Protein AF-A0A7X3MJL4-F1 (afdb_monomer_lite)

Radius of gyration: 17.52 Å; chains: 1; bounding box: 51×30×42 Å

Secondary structure (DSSP, 8-state):
--HHHHHHHHHHTSSHHHHHHHHHHHHHHHHHHHHGGGGGTS-HHHHHHHHHHHHHHHHHHHHHHHHHHHHHHHHTS---HHHHHHHTT--HHHHHHHHHHHHTS--

InterPro domains:
  IPR007627 RNA polymerase sigma-70 region 2 [PF04542] (23-68)
  IPR013325 RNA polymerase sigma factor, region 2 [SSF88946] (20-70)

Structure (mmCIF, N/CA/C/O backbone):
data_AF-A0A7X3MJL4-F1
#
_entry.id   AF-A0A7X3MJL4-F1
#
loop_
_atom_site.group_PDB
_atom_site.id
_atom_site.type_symbol
_atom_site.label_atom_id
_atom_site.label_alt_id
_atom_site.label_comp_id
_atom_site.label_asym_id
_atom_site.label_entity_id
_atom_site.label_seq_id
_atom_site.pdbx_PDB_ins_code
_atom_site.Cartn_x
_atom_site.Cartn_y
_atom_site.Cartn_z
_atom_site.occupancy
_atom_site.B_iso_or_equiv
_atom_site.auth_seq_id
_atom_site.auth_comp_id
_atom_site.auth_asym_id
_atom_site.auth_atom_id
_atom_site.pdbx_PDB_model_num
ATOM 1 N N . MET A 1 1 ? 7.527 9.637 10.431 1.00 55.56 1 MET A N 1
ATOM 2 C CA . MET A 1 1 ? 6.449 8.634 10.321 1.00 55.56 1 MET A CA 1
ATOM 3 C C . MET A 1 1 ? 7.099 7.298 10.004 1.00 55.56 1 MET A C 1
ATOM 5 O O . MET A 1 1 ? 8.015 7.292 9.191 1.00 55.56 1 MET A O 1
ATOM 9 N N . THR A 1 2 ? 6.718 6.214 10.678 1.00 72.62 2 THR A N 1
ATOM 10 C CA . THR A 1 2 ? 7.218 4.863 10.355 1.00 72.62 2 THR A CA 1
ATOM 11 C C . THR A 1 2 ? 6.384 4.237 9.233 1.00 72.62 2 THR A C 1
ATOM 13 O O . THR A 1 2 ? 5.254 4.669 8.993 1.00 72.62 2 THR A O 1
ATOM 16 N N . ASN A 1 3 ? 6.909 3.210 8.556 1.00 61.38 3 ASN A N 1
ATOM 17 C CA . ASN A 1 3 ? 6.188 2.505 7.488 1.00 61.38 3 ASN A CA 1
ATOM 18 C C . ASN A 1 3 ? 4.828 1.967 7.976 1.00 61.38 3 ASN A C 1
ATOM 20 O O . ASN A 1 3 ? 3.834 2.025 7.258 1.00 61.38 3 ASN A O 1
ATOM 24 N N . GLU A 1 4 ? 4.755 1.511 9.226 1.00 67.69 4 GLU A N 1
ATOM 25 C CA . GLU A 1 4 ? 3.534 1.000 9.855 1.00 67.69 4 GLU A CA 1
ATOM 26 C C . GLU A 1 4 ? 2.487 2.099 10.080 1.00 67.69 4 GLU A C 1
ATOM 28 O O . GLU A 1 4 ? 1.293 1.853 9.906 1.00 67.69 4 GLU A O 1
ATOM 33 N N . GLN A 1 5 ? 2.921 3.312 10.437 1.00 64.69 5 GLN A N 1
ATOM 34 C CA . GLN A 1 5 ? 2.035 4.466 10.622 1.00 64.69 5 GLN A CA 1
ATOM 35 C C . GLN A 1 5 ? 1.467 4.949 9.285 1.00 64.69 5 GLN A C 1
ATOM 37 O O . GLN A 1 5 ? 0.274 5.209 9.184 1.00 64.69 5 GLN A O 1
ATOM 42 N N . ILE A 1 6 ? 2.297 4.987 8.243 1.00 66.38 6 ILE A N 1
ATOM 43 C CA . ILE A 1 6 ? 1.889 5.381 6.890 1.00 66.38 6 ILE A CA 1
ATOM 44 C C . ILE A 1 6 ? 0.856 4.398 6.322 1.00 66.38 6 ILE A C 1
ATOM 46 O O . ILE A 1 6 ? -0.185 4.797 5.806 1.00 66.38 6 ILE A O 1
ATOM 50 N N . VAL A 1 7 ? 1.092 3.095 6.494 1.00 66.81 7 VAL A N 1
ATOM 51 C CA . VAL A 1 7 ? 0.123 2.057 6.113 1.00 66.81 7 VAL A CA 1
ATOM 52 C C . VAL A 1 7 ? -1.175 2.179 6.924 1.00 66.81 7 VAL A C 1
ATOM 54 O O . VAL A 1 7 ? -2.249 1.861 6.415 1.00 66.81 7 VAL A O 1
ATOM 57 N N . SER A 1 8 ? -1.114 2.655 8.172 1.00 65.81 8 SER A N 1
ATOM 58 C CA . SER A 1 8 ? -2.305 2.916 8.988 1.00 65.81 8 SER A CA 1
ATOM 59 C C . SER A 1 8 ? -3.143 4.094 8.475 1.00 65.81 8 SER A C 1
ATOM 61 O O . SER A 1 8 ? -4.368 3.999 8.494 1.00 65.81 8 SER A O 1
ATOM 63 N N . GLU A 1 9 ? -2.522 5.174 8.001 1.00 66.88 9 GLU A N 1
ATOM 64 C CA . GLU A 1 9 ? -3.229 6.313 7.388 1.00 66.88 9 GLU A CA 1
ATOM 65 C C . GLU A 1 9 ? -3.926 5.892 6.085 1.00 66.88 9 GLU A C 1
ATOM 67 O O . GLU A 1 9 ? -5.136 6.090 5.937 1.00 66.88 9 GLU A O 1
ATOM 72 N N . ILE A 1 10 ? -3.211 5.154 5.220 1.00 66.06 10 ILE A N 1
ATOM 73 C CA . ILE A 1 10 ? -3.765 4.566 3.985 1.00 66.06 10 ILE A CA 1
ATOM 74 C C . ILE A 1 10 ? -5.000 3.702 4.296 1.00 66.06 10 ILE A C 1
ATOM 76 O O . ILE A 1 10 ? -6.031 3.816 3.636 1.00 66.06 10 ILE A O 1
ATOM 80 N N . ARG A 1 11 ? -4.940 2.882 5.355 1.00 61.50 11 ARG A N 1
ATOM 81 C CA . ARG A 1 11 ? -6.044 2.015 5.822 1.00 61.50 11 ARG A CA 1
ATOM 82 C C . ARG A 1 11 ? -7.265 2.752 6.359 1.00 61.50 11 ARG A C 1
ATOM 84 O O . ARG A 1 11 ? -8.361 2.183 6.390 1.00 61.50 11 ARG A O 1
ATOM 91 N N . ASN A 1 12 ? -7.073 3.959 6.871 1.00 58.66 12 ASN A N 1
ATOM 92 C CA . ASN A 1 12 ? -8.151 4.791 7.390 1.00 58.66 12 ASN A CA 1
ATOM 93 C C . ASN A 1 12 ? -8.763 5.685 6.297 1.00 58.66 12 ASN A C 1
ATOM 95 O O . ASN A 1 12 ? -9.735 6.381 6.570 1.00 58.66 12 ASN A O 1
ATOM 99 N N . GLY A 1 13 ? -8.230 5.643 5.068 1.00 55.47 13 GLY A N 1
ATOM 100 C CA . GLY A 1 13 ? -8.670 6.494 3.962 1.00 55.47 13 GLY A CA 1
ATOM 101 C C . GLY A 1 13 ? -8.212 7.948 4.09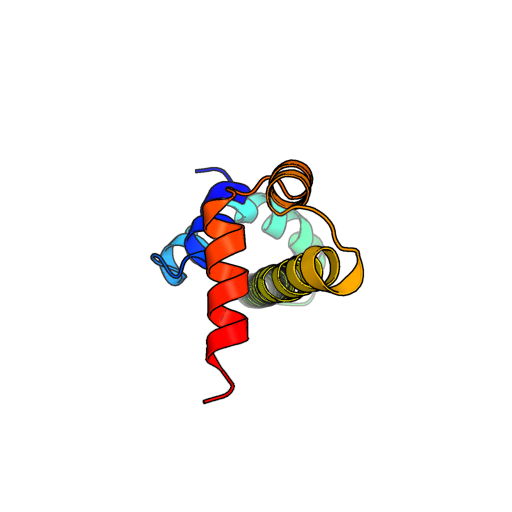9 1.00 55.47 13 GLY A C 1
ATOM 102 O O . GLY A 1 13 ? -8.647 8.798 3.324 1.00 55.47 13 GLY A O 1
ATOM 103 N N . TYR A 1 14 ? -7.336 8.243 5.063 1.00 56.81 14 TYR A N 1
ATOM 104 C CA . TYR A 1 14 ? -6.769 9.571 5.250 1.00 56.81 14 TYR A CA 1
ATOM 105 C C . TYR A 1 14 ? -5.558 9.730 4.339 1.00 56.81 14 TYR A C 1
ATOM 107 O O . TYR A 1 14 ? -4.604 8.960 4.416 1.00 56.81 14 TYR A O 1
ATOM 115 N N . SER A 1 15 ? -5.637 10.712 3.439 1.00 62.91 15 SER A N 1
ATOM 116 C CA . SER A 1 15 ? -4.600 11.068 2.465 1.00 62.91 15 SER A CA 1
ATOM 117 C C . SER A 1 15 ? -3.817 9.870 1.909 1.00 62.91 15 SER A C 1
ATOM 119 O O . SER A 1 15 ? -2.602 9.741 2.086 1.00 62.91 15 SER A O 1
ATOM 121 N N . VAL A 1 16 ? -4.547 8.949 1.266 1.00 62.38 16 VAL A N 1
ATOM 122 C CA . VAL A 1 16 ? -4.002 7.706 0.693 1.00 62.38 16 VAL A CA 1
ATOM 123 C C . VAL A 1 16 ? -2.844 8.009 -0.253 1.00 62.38 16 VAL A C 1
ATOM 125 O O . VAL A 1 16 ? -1.804 7.368 -0.164 1.00 62.38 16 VAL A O 1
ATOM 128 N N . THR A 1 17 ? -2.995 9.019 -1.109 1.00 69.88 17 THR A N 1
ATOM 129 C CA . THR A 1 17 ? -1.983 9.414 -2.092 1.00 69.88 17 THR A CA 1
ATOM 130 C C . THR A 1 17 ? -0.698 9.908 -1.425 1.00 69.88 17 THR A C 1
ATOM 132 O O . THR A 1 17 ? 0.378 9.403 -1.740 1.00 69.88 17 THR A O 1
ATOM 135 N N . ASP A 1 18 ? -0.803 10.818 -0.452 1.00 70.94 18 ASP A N 1
ATOM 136 C CA . ASP A 1 18 ? 0.359 11.392 0.244 1.00 70.94 18 ASP A CA 1
ATOM 137 C C . ASP A 1 18 ? 1.078 10.345 1.093 1.00 70.94 18 ASP A C 1
ATOM 139 O O . ASP A 1 18 ? 2.306 10.267 1.123 1.00 70.94 18 ASP A O 1
ATOM 143 N N . SER A 1 19 ? 0.305 9.496 1.766 1.00 70.69 19 SER A N 1
ATOM 144 C CA . SER A 1 19 ? 0.838 8.396 2.561 1.00 70.69 19 SER A CA 1
ATOM 145 C C . SER A 1 19 ? 1.553 7.386 1.664 1.00 70.69 19 SER A C 1
ATOM 147 O O . SER A 1 19 ? 2.655 6.937 1.968 1.00 70.69 19 SER A O 1
ATOM 149 N N . MET A 1 20 ? 0.984 7.068 0.505 1.00 78.00 20 MET A N 1
ATOM 150 C CA . MET A 1 20 ? 1.609 6.143 -0.429 1.00 78.00 20 MET A CA 1
ATOM 151 C C . MET A 1 20 ? 2.891 6.710 -1.048 1.00 78.00 20 MET A C 1
ATOM 153 O O . MET A 1 20 ? 3.875 5.983 -1.209 1.00 78.00 20 MET A O 1
ATOM 157 N N . GLN A 1 21 ? 2.913 8.014 -1.324 1.00 81.81 21 GLN A N 1
ATOM 158 C CA . GLN A 1 21 ? 4.115 8.722 -1.749 1.00 81.81 21 GLN A CA 1
ATOM 159 C C . GLN A 1 21 ? 5.195 8.701 -0.658 1.00 81.81 21 GLN A C 1
ATOM 161 O O . GLN A 1 21 ? 6.330 8.321 -0.938 1.00 81.81 21 GLN A O 1
ATOM 166 N N . LEU A 1 22 ? 4.844 8.999 0.597 1.00 82.31 22 LEU A N 1
ATOM 167 C CA . LEU A 1 22 ? 5.765 8.924 1.738 1.00 82.31 22 LEU A CA 1
ATOM 168 C C . LEU A 1 22 ? 6.341 7.513 1.928 1.00 82.31 22 LEU A C 1
ATOM 170 O O . LEU A 1 22 ? 7.535 7.363 2.201 1.00 82.31 22 LEU A O 1
ATOM 174 N N . LEU A 1 23 ? 5.516 6.472 1.761 1.00 80.94 23 LEU A N 1
ATOM 175 C CA . LEU A 1 23 ? 5.969 5.083 1.852 1.00 80.94 23 LEU A CA 1
ATOM 176 C C . LEU A 1 23 ? 6.973 4.764 0.744 1.00 80.94 23 LEU A C 1
ATOM 178 O O . LEU A 1 23 ? 8.006 4.142 0.994 1.00 80.94 23 LEU A O 1
ATOM 182 N N . TYR A 1 24 ? 6.682 5.198 -0.478 1.00 84.31 24 TYR A N 1
ATOM 183 C CA . TYR A 1 24 ? 7.559 4.984 -1.617 1.00 84.31 24 TYR A CA 1
ATOM 184 C C . TYR A 1 24 ? 8.891 5.729 -1.462 1.00 84.31 24 TYR A C 1
ATOM 186 O O . TYR A 1 24 ? 9.950 5.118 -1.588 1.00 84.31 24 TYR A O 1
ATOM 194 N N . GLU A 1 25 ? 8.861 7.013 -1.105 1.00 85.81 25 GLU A N 1
ATOM 195 C CA . GLU A 1 25 ? 10.057 7.837 -0.900 1.00 85.81 25 GLU A CA 1
ATOM 196 C C . GLU A 1 25 ? 10.947 7.296 0.226 1.00 85.81 25 GLU A C 1
ATOM 198 O O . GLU A 1 25 ? 12.170 7.222 0.073 1.00 85.81 25 GLU A O 1
ATOM 203 N N . SER A 1 26 ? 10.347 6.846 1.333 1.00 82.62 26 SER A N 1
ATOM 204 C CA . SER A 1 26 ? 11.083 6.259 2.457 1.00 82.62 26 SER A CA 1
ATOM 205 C C . SER A 1 26 ? 11.793 4.955 2.077 1.00 82.62 26 SER A C 1
ATOM 207 O O . SER A 1 26 ? 12.929 4.716 2.494 1.00 82.62 26 SER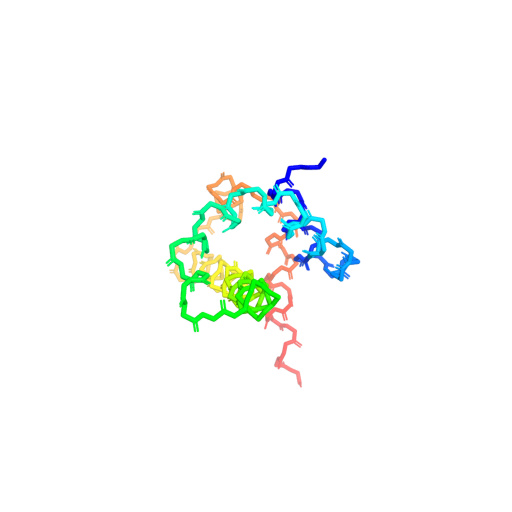 A O 1
ATOM 209 N N . ASN A 1 27 ? 11.164 4.129 1.236 1.00 81.69 27 ASN A N 1
ATOM 210 C CA . ASN A 1 27 ? 11.726 2.855 0.784 1.00 81.69 27 ASN A CA 1
ATOM 211 C C . ASN A 1 27 ? 12.563 2.981 -0.503 1.00 81.69 27 ASN A C 1
ATOM 213 O O . ASN A 1 27 ? 13.220 2.018 -0.908 1.00 81.69 27 ASN A O 1
ATOM 217 N N . LEU A 1 28 ? 12.623 4.168 -1.115 1.00 87.19 28 LEU A N 1
ATOM 218 C CA . LEU A 1 28 ? 13.314 4.425 -2.378 1.00 87.19 28 LEU A CA 1
ATOM 219 C C . LEU A 1 28 ? 14.797 4.004 -2.378 1.00 87.19 28 LEU A C 1
ATOM 221 O O . LEU A 1 28 ? 15.227 3.401 -3.363 1.00 87.19 28 LEU A O 1
ATOM 225 N N . PRO A 1 29 ? 15.609 4.241 -1.323 1.00 89.25 29 PRO A N 1
ATOM 226 C CA . PRO A 1 29 ? 17.003 3.787 -1.307 1.00 89.25 29 PRO A CA 1
ATOM 227 C C . PRO A 1 29 ? 17.138 2.261 -1.350 1.00 89.25 29 PRO A C 1
ATOM 229 O O . PRO A 1 29 ? 18.093 1.738 -1.927 1.00 89.25 29 PRO A O 1
ATOM 232 N N . LEU A 1 30 ? 16.189 1.543 -0.743 1.00 85.44 30 LEU A N 1
ATOM 233 C CA . LEU A 1 30 ? 16.148 0.085 -0.747 1.00 85.44 30 LEU A CA 1
ATOM 234 C C . LEU A 1 30 ? 15.664 -0.438 -2.104 1.00 85.44 30 LEU A C 1
ATOM 236 O O . LEU A 1 30 ? 16.322 -1.297 -2.686 1.00 85.44 30 LEU A O 1
ATOM 240 N N . ILE A 1 31 ? 14.591 0.142 -2.649 1.00 87.69 31 ILE A N 1
ATOM 241 C CA . ILE A 1 31 ? 14.078 -0.160 -3.994 1.00 87.69 31 ILE A CA 1
ATOM 242 C C . ILE A 1 31 ? 15.189 0.032 -5.033 1.00 87.69 31 ILE A C 1
ATOM 244 O O . ILE A 1 31 ? 15.474 -0.880 -5.804 1.00 87.69 31 ILE A O 1
ATOM 248 N N . LYS A 1 32 ? 15.916 1.157 -4.979 1.00 88.44 32 LYS A N 1
ATOM 249 C CA . LYS A 1 32 ? 17.058 1.440 -5.864 1.00 88.44 32 LYS A CA 1
ATOM 250 C C . LYS A 1 32 ? 18.158 0.378 -5.792 1.00 88.44 32 LYS A C 1
ATOM 252 O O . LYS A 1 32 ? 18.765 0.066 -6.813 1.00 88.44 32 LYS A O 1
ATOM 257 N N . LYS A 1 33 ? 18.419 -0.204 -4.615 1.00 90.00 33 LYS A N 1
ATOM 258 C CA . LYS A 1 33 ? 19.378 -1.315 -4.477 1.00 90.00 33 LYS A CA 1
ATOM 259 C C . LYS A 1 33 ? 18.886 -2.585 -5.169 1.00 90.00 33 LYS A C 1
ATOM 261 O O . LYS A 1 33 ? 19.699 -3.265 -5.787 1.00 90.00 33 LYS A O 1
ATOM 266 N N . PHE A 1 34 ? 17.590 -2.881 -5.084 1.00 86.69 34 PHE A N 1
ATOM 267 C CA . PHE A 1 34 ? 16.993 -4.061 -5.710 1.00 86.69 34 PHE A CA 1
ATOM 268 C C . PHE A 1 34 ? 16.847 -3.935 -7.225 1.00 86.69 34 PHE A C 1
ATOM 270 O O . PHE A 1 34 ? 17.065 -4.923 -7.915 1.00 86.69 34 PHE A O 1
ATOM 277 N N . ILE A 1 35 ? 16.534 -2.747 -7.750 1.00 90.06 35 ILE A N 1
ATOM 278 C CA . ILE A 1 35 ? 16.378 -2.540 -9.200 1.00 90.06 35 ILE A CA 1
ATOM 279 C C . ILE A 1 35 ? 17.719 -2.385 -9.929 1.00 90.06 35 ILE A C 1
ATOM 281 O O . ILE A 1 35 ? 17.785 -2.620 -11.129 1.00 90.06 35 ILE A O 1
ATOM 285 N N . LYS A 1 36 ? 18.805 -2.024 -9.227 1.00 88.94 36 LYS A N 1
ATOM 286 C CA . LYS A 1 36 ? 20.132 -1.767 -9.822 1.00 88.94 36 LYS A CA 1
ATOM 287 C C . LYS A 1 36 ? 20.647 -2.876 -10.760 1.00 88.94 36 LYS A C 1
ATOM 289 O O . LYS A 1 36 ? 21.210 -2.529 -11.789 1.00 88.94 36 LYS A O 1
ATOM 294 N N . PRO A 1 37 ? 20.492 -4.180 -10.469 1.00 92.12 37 PRO A N 1
ATOM 295 C CA . PRO A 1 37 ? 20.894 -5.236 -11.404 1.00 92.12 37 PRO A CA 1
ATOM 296 C C . PRO A 1 37 ? 20.067 -5.257 -12.698 1.00 92.12 37 PRO A C 1
ATOM 298 O O . PRO A 1 37 ? 20.543 -5.738 -13.722 1.00 92.12 37 PRO A O 1
ATOM 301 N N . TYR A 1 38 ? 18.842 -4.730 -12.656 1.00 89.00 38 TYR A N 1
ATOM 302 C CA . TYR A 1 38 ? 17.897 -4.738 -13.770 1.00 89.00 38 TYR A CA 1
ATOM 303 C C . TYR A 1 38 ? 18.045 -3.524 -14.695 1.00 89.00 38 TYR A C 1
ATOM 305 O O . TYR A 1 38 ? 17.552 -3.555 -15.817 1.00 89.00 38 TYR A O 1
ATOM 313 N N . THR A 1 39 ? 18.802 -2.494 -14.292 1.00 90.00 39 THR A N 1
ATOM 314 C CA . THR A 1 39 ? 19.041 -1.289 -15.114 1.00 90.00 39 THR A CA 1
ATOM 315 C C . THR A 1 39 ? 19.870 -1.561 -16.369 1.00 90.00 39 THR A C 1
ATOM 317 O O . THR A 1 39 ? 20.075 -0.667 -17.182 1.00 90.00 39 THR A O 1
ATOM 320 N 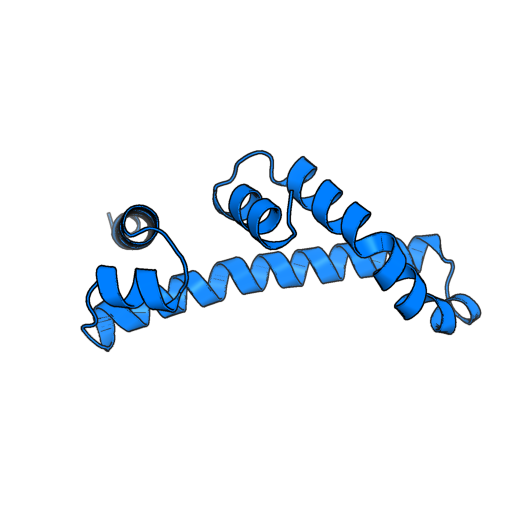N . ALA A 1 40 ? 20.427 -2.769 -16.496 1.00 92.00 40 ALA A N 1
ATOM 321 C CA . ALA A 1 40 ? 21.082 -3.233 -17.713 1.00 92.00 40 ALA A CA 1
ATOM 322 C C . ALA A 1 40 ? 20.079 -3.638 -18.809 1.00 92.00 40 ALA A C 1
ATOM 324 O O . ALA A 1 40 ? 20.472 -3.743 -19.967 1.00 92.00 40 ALA A O 1
ATOM 325 N N . TYR A 1 41 ? 18.817 -3.880 -18.439 1.00 92.19 41 TYR A N 1
ATOM 326 C CA . TYR A 1 41 ? 17.766 -4.371 -19.331 1.00 92.19 41 TYR A CA 1
ATOM 327 C C . TYR A 1 41 ? 16.695 -3.317 -19.592 1.00 92.19 41 TYR A C 1
ATOM 329 O O . TYR A 1 41 ? 16.230 -3.210 -20.718 1.00 92.19 41 TYR A O 1
ATOM 337 N N . GLU A 1 42 ? 16.347 -2.528 -18.575 1.00 91.69 42 GLU A N 1
ATOM 338 C CA . GLU A 1 42 ? 15.279 -1.530 -18.654 1.00 91.69 42 GLU A CA 1
ATOM 339 C C . GLU A 1 42 ? 15.731 -0.172 -18.097 1.00 91.69 42 GLU A C 1
ATOM 341 O O . GLU A 1 42 ? 16.586 -0.120 -17.197 1.00 91.69 42 GLU A O 1
ATOM 346 N N . PRO A 1 43 ? 15.162 0.944 -18.590 1.00 93.44 43 PRO A N 1
ATOM 347 C CA . PRO A 1 43 ? 15.406 2.265 -18.034 1.00 93.44 43 PRO A CA 1
ATOM 348 C C . PRO A 1 43 ? 15.070 2.333 -16.543 1.00 93.44 43 PRO A C 1
ATOM 350 O O . PRO A 1 43 ? 14.103 1.752 -16.052 1.00 93.44 43 PRO A O 1
ATOM 353 N N . MET A 1 44 ? 15.862 3.111 -15.805 1.00 87.94 44 MET A N 1
ATOM 354 C CA . MET A 1 44 ? 15.659 3.310 -14.368 1.00 87.94 44 MET A CA 1
ATOM 355 C C . MET A 1 44 ? 14.257 3.850 -14.048 1.00 87.94 44 MET A C 1
ATOM 357 O O . MET A 1 44 ? 13.681 3.472 -13.033 1.00 87.94 44 MET A O 1
ATOM 361 N N . GLU A 1 45 ? 13.721 4.739 -14.885 1.00 89.62 45 GLU A N 1
ATOM 362 C CA . GLU A 1 45 ? 12.399 5.343 -14.682 1.00 89.62 45 GLU A CA 1
ATOM 363 C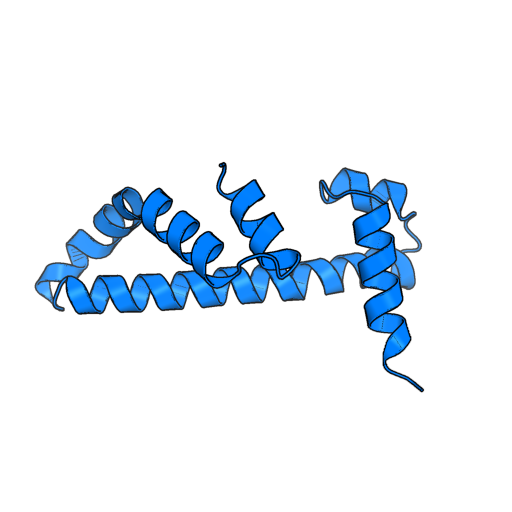 C . GLU A 1 45 ? 11.274 4.308 -14.771 1.00 89.62 45 GLU A C 1
ATOM 365 O O . GLU A 1 45 ? 10.381 4.308 -13.923 1.00 89.62 45 GLU A O 1
ATOM 370 N N . ASP A 1 46 ? 11.360 3.380 -15.722 1.00 91.94 46 ASP A N 1
ATOM 371 C CA . ASP A 1 46 ? 10.366 2.319 -15.899 1.00 91.94 46 ASP A CA 1
ATOM 372 C C . ASP A 1 46 ? 10.438 1.309 -14.747 1.00 91.94 46 ASP A C 1
ATOM 374 O O . ASP A 1 46 ? 9.424 0.974 -14.137 1.00 91.94 46 ASP A O 1
ATOM 378 N N . LEU A 1 47 ? 11.649 0.923 -14.332 1.00 91.81 47 LEU A N 1
ATOM 379 C CA . LEU A 1 47 ? 11.856 0.049 -13.170 1.00 91.81 47 LEU A CA 1
ATOM 380 C C . LEU A 1 47 ? 11.339 0.661 -11.858 1.00 91.81 47 LEU A C 1
ATOM 382 O O . LEU A 1 47 ? 10.865 -0.056 -10.974 1.00 91.81 47 LEU A O 1
ATOM 386 N N . LEU A 1 48 ? 11.446 1.982 -11.709 1.00 90.00 48 LEU A N 1
ATOM 387 C CA . LEU A 1 48 ? 10.910 2.708 -10.559 1.00 90.00 48 LEU A CA 1
ATOM 388 C C . LEU A 1 48 ? 9.376 2.749 -10.581 1.00 90.00 48 LEU A C 1
ATOM 390 O O . LEU A 1 48 ? 8.756 2.564 -9.533 1.00 90.00 48 LEU A O 1
ATOM 394 N N . GLN A 1 49 ? 8.766 2.936 -11.754 1.00 91.00 49 GLN A N 1
ATOM 395 C CA . GLN A 1 49 ? 7.310 2.871 -11.911 1.00 91.00 49 GLN A CA 1
ATOM 396 C C . GLN A 1 49 ? 6.764 1.473 -11.592 1.00 91.00 49 GLN A C 1
ATOM 398 O O . GLN A 1 49 ? 5.837 1.345 -10.792 1.00 91.00 49 GLN A O 1
ATOM 403 N N . GLU A 1 50 ? 7.38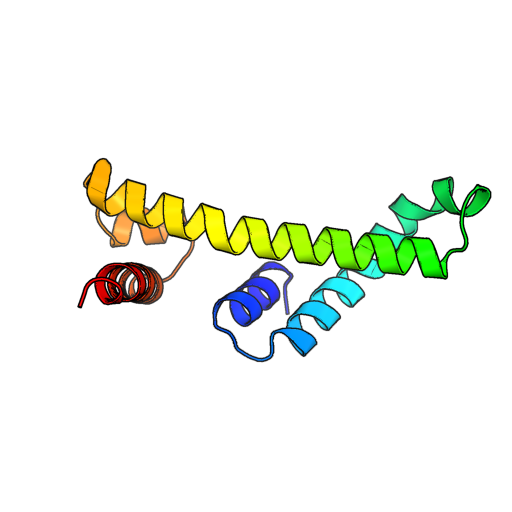6 0.418 -12.116 1.00 90.56 50 GLU A N 1
ATOM 404 C CA . GLU A 1 50 ? 7.001 -0.968 -11.817 1.00 90.56 50 GLU A CA 1
ATOM 405 C C . GLU A 1 50 ? 7.123 -1.292 -10.321 1.00 90.56 50 GLU A C 1
ATOM 407 O O . GLU A 1 50 ? 6.241 -1.913 -9.721 1.00 90.56 50 GLU A O 1
ATOM 412 N N . ALA A 1 51 ? 8.181 -0.805 -9.665 1.00 87.25 51 ALA A N 1
ATOM 413 C CA . ALA A 1 51 ? 8.336 -0.954 -8.222 1.00 87.25 51 ALA A CA 1
ATOM 414 C C . ALA A 1 51 ? 7.235 -0.226 -7.429 1.00 87.25 51 ALA A C 1
ATOM 416 O O . ALA A 1 51 ? 6.777 -0.742 -6.406 1.00 87.25 51 ALA A O 1
ATOM 417 N N . TYR A 1 52 ? 6.787 0.945 -7.894 1.00 87.94 52 TYR A N 1
ATOM 418 C CA . TYR A 1 52 ? 5.670 1.673 -7.291 1.00 87.94 52 TYR A CA 1
ATOM 419 C C . TYR A 1 52 ? 4.351 0.893 -7.411 1.00 87.94 52 TYR A C 1
ATOM 421 O O . TYR A 1 52 ? 3.652 0.721 -6.409 1.00 87.94 52 TYR A O 1
ATOM 429 N N . PHE A 1 53 ? 4.039 0.343 -8.590 1.00 85.88 53 PHE A N 1
ATOM 430 C CA . PHE A 1 53 ? 2.845 -0.491 -8.782 1.00 85.88 53 PHE A CA 1
ATOM 431 C C . PHE A 1 53 ? 2.888 -1.778 -7.954 1.00 85.88 53 PHE A C 1
ATOM 433 O O . PHE A 1 53 ? 1.891 -2.157 -7.333 1.00 85.88 53 PHE A O 1
ATOM 440 N N . GLY A 1 54 ? 4.054 -2.423 -7.872 1.00 85.75 54 GLY A N 1
ATOM 441 C CA . GLY A 1 54 ? 4.258 -3.580 -7.003 1.00 85.75 54 GLY A CA 1
ATOM 442 C C . GLY A 1 54 ? 3.991 -3.254 -5.531 1.00 85.75 54 GLY A C 1
ATOM 443 O O . GLY A 1 54 ? 3.289 -4.001 -4.847 1.00 85.75 54 GLY A O 1
ATOM 444 N N . LEU A 1 55 ? 4.493 -2.110 -5.054 1.00 83.00 55 LEU A N 1
ATOM 445 C CA . LEU A 1 55 ? 4.268 -1.634 -3.690 1.00 83.00 55 LEU A CA 1
ATOM 446 C C . LEU A 1 55 ? 2.780 -1.349 -3.426 1.00 83.00 55 LEU A C 1
ATOM 448 O O . LEU A 1 55 ? 2.262 -1.769 -2.391 1.00 83.00 55 LEU A O 1
ATOM 452 N N . TRP A 1 56 ? 2.084 -0.711 -4.372 1.00 80.94 56 TRP A N 1
ATOM 453 C CA . TRP A 1 56 ? 0.640 -0.473 -4.295 1.00 80.94 56 TRP A CA 1
ATOM 454 C C . TRP A 1 56 ? -0.145 -1.780 -4.144 1.00 80.94 56 TRP A C 1
ATOM 456 O O . TRP A 1 56 ? -0.938 -1.929 -3.215 1.00 80.94 56 TRP A O 1
ATOM 466 N N . GLY A 1 57 ? 0.134 -2.772 -4.996 1.00 77.88 57 GLY A N 1
ATOM 467 C CA . GLY A 1 57 ? -0.544 -4.069 -4.941 1.00 77.88 57 GLY A CA 1
ATOM 468 C C . GLY A 1 57 ? -0.257 -4.859 -3.659 1.00 77.88 57 GLY A C 1
ATOM 469 O O . GLY A 1 57 ? -1.092 -5.643 -3.210 1.00 77.88 57 GLY A O 1
ATOM 470 N N . ILE A 1 58 ? 0.915 -4.676 -3.041 1.00 74.75 58 ILE A N 1
ATOM 471 C CA . ILE A 1 58 ? 1.218 -5.253 -1.722 1.00 74.75 58 ILE A CA 1
ATOM 472 C C . ILE A 1 58 ? 0.386 -4.562 -0.639 1.00 74.75 58 ILE A C 1
ATOM 474 O O . ILE A 1 58 ? -0.222 -5.251 0.179 1.00 74.75 58 ILE A O 1
ATOM 478 N N . VAL A 1 59 ? 0.335 -3.227 -0.637 1.00 70.88 59 VAL A N 1
ATOM 479 C CA . VAL A 1 59 ? -0.463 -2.461 0.331 1.00 70.88 59 VAL A CA 1
ATOM 480 C C . VAL A 1 59 ? -1.938 -2.847 0.233 1.00 70.88 59 VAL A C 1
ATOM 482 O O . VAL A 1 59 ? -2.523 -3.189 1.257 1.00 70.88 59 VAL A O 1
ATOM 485 N N . GLU A 1 60 ? -2.492 -2.912 -0.979 1.00 68.56 60 GLU A N 1
ATOM 486 C CA . GLU A 1 60 ? -3.877 -3.319 -1.238 1.00 68.56 60 GLU A CA 1
ATOM 487 C C . GLU A 1 60 ? -4.181 -4.729 -0.693 1.00 68.56 60 GLU A C 1
ATOM 489 O O . GLU A 1 60 ? -5.117 -4.908 0.093 1.00 68.56 60 GLU A O 1
ATOM 494 N N . ARG A 1 61 ? -3.334 -5.724 -0.998 1.00 63.56 61 ARG A N 1
ATOM 495 C CA . ARG A 1 61 ? -3.502 -7.107 -0.509 1.00 63.56 61 ARG A CA 1
ATOM 496 C C . ARG A 1 61 ? -3.411 -7.221 1.015 1.00 63.56 61 ARG A C 1
ATOM 498 O O . ARG A 1 61 ? -4.222 -7.895 1.650 1.00 63.56 61 ARG A O 1
ATOM 505 N N . TYR A 1 62 ? -2.466 -6.512 1.632 1.00 57.62 62 TYR A N 1
ATOM 506 C CA . TYR A 1 62 ? -2.329 -6.477 3.092 1.00 57.62 62 TYR A CA 1
ATOM 507 C C . TYR A 1 62 ? -3.425 -5.665 3.796 1.00 57.62 62 TYR A C 1
ATOM 509 O O . TYR A 1 62 ? -3.563 -5.766 5.023 1.00 57.62 62 TYR A O 1
ATOM 517 N N . THR A 1 63 ? -4.190 -4.851 3.066 1.00 56.28 63 THR A N 1
ATOM 518 C CA . THR A 1 63 ? -5.406 -4.213 3.578 1.00 56.28 63 THR A CA 1
ATOM 519 C C . THR A 1 63 ? -6.638 -5.116 3.503 1.00 56.28 63 THR A C 1
ATOM 521 O O . THR A 1 63 ? -7.438 -5.073 4.431 1.00 56.28 63 THR A O 1
ATOM 524 N N . THR A 1 64 ? -6.755 -6.010 2.516 1.00 59.16 64 THR A N 1
ATOM 525 C CA . THR A 1 64 ? -7.920 -6.905 2.353 1.00 59.16 64 THR A CA 1
ATOM 526 C C . THR A 1 64 ? -7.841 -8.215 3.145 1.00 59.16 64 THR A C 1
ATOM 528 O O . THR A 1 64 ? -8.836 -8.643 3.730 1.00 59.16 64 THR A O 1
ATOM 531 N N . ASP A 1 65 ? -6.677 -8.864 3.234 1.00 57.81 65 ASP A N 1
ATOM 532 C CA . ASP A 1 65 ? -6.580 -10.187 3.883 1.00 57.81 65 ASP A CA 1
ATOM 533 C C . ASP A 1 65 ? -6.621 -10.110 5.413 1.00 57.81 65 ASP A C 1
ATOM 535 O O . ASP A 1 65 ? -7.135 -11.002 6.093 1.00 57.81 65 ASP A O 1
ATOM 539 N N . ARG A 1 66 ? -6.116 -9.008 5.971 1.00 61.62 66 ARG A N 1
ATOM 540 C CA . ARG A 1 66 ? -6.065 -8.784 7.418 1.00 61.62 66 ARG A CA 1
ATOM 541 C C . ARG A 1 66 ? -7.448 -8.531 8.011 1.00 61.62 66 ARG A C 1
ATOM 543 O O . ARG A 1 66 ? -7.752 -9.062 9.075 1.00 61.62 66 ARG A O 1
ATOM 550 N N . GLU A 1 67 ? -8.285 -7.754 7.331 1.00 61.06 67 GLU A N 1
ATOM 551 C CA . GLU A 1 67 ? -9.660 -7.482 7.767 1.00 61.06 67 GLU A CA 1
ATOM 552 C C . GLU A 1 67 ? -10.509 -8.761 7.688 1.00 61.06 67 GLU A C 1
ATOM 554 O O . GLU A 1 67 ? -11.156 -9.130 8.670 1.00 61.06 67 GLU A O 1
ATOM 559 N N . ASN A 1 68 ? -10.366 -9.530 6.603 1.00 59.53 68 ASN A N 1
ATOM 560 C CA . ASN A 1 68 ? -10.980 -10.853 6.460 1.00 59.53 68 ASN A CA 1
ATOM 561 C C . ASN A 1 68 ? -10.511 -11.848 7.532 1.00 59.53 68 ASN A C 1
ATOM 563 O O . ASN A 1 68 ? -11.313 -12.619 8.060 1.00 59.53 68 ASN A O 1
ATOM 567 N N . SER A 1 69 ? -9.224 -11.845 7.884 1.00 65.44 69 SER A N 1
ATOM 568 C CA . SER A 1 69 ? -8.706 -12.687 8.965 1.00 65.44 69 SER A CA 1
ATOM 569 C C . SER A 1 69 ? -9.291 -12.286 10.318 1.00 65.44 69 SER A C 1
ATOM 571 O O . SER A 1 69 ? -9.658 -13.161 11.093 1.00 65.44 69 SER A O 1
ATOM 573 N N . ILE A 1 70 ? -9.422 -10.988 10.603 1.00 67.25 70 ILE A N 1
ATOM 574 C CA . ILE A 1 70 ? -10.021 -10.486 11.849 1.00 67.25 70 ILE A CA 1
ATOM 575 C C . ILE A 1 70 ? -11.483 -10.934 11.968 1.00 67.25 70 ILE A C 1
ATOM 577 O O . ILE A 1 70 ? -11.898 -11.405 13.026 1.00 67.25 70 ILE A O 1
ATOM 581 N N . ILE A 1 71 ? -12.247 -10.843 10.879 1.00 64.62 71 ILE A N 1
ATOM 582 C CA . ILE A 1 71 ? -13.644 -11.288 10.833 1.00 64.62 71 ILE A CA 1
ATOM 583 C C . ILE A 1 71 ? -13.730 -12.800 11.077 1.00 64.62 71 ILE A C 1
ATOM 585 O O . ILE A 1 71 ? -14.508 -13.236 11.923 1.00 64.62 71 ILE A O 1
ATOM 589 N N . LYS A 1 72 ? -12.878 -13.609 10.437 1.00 70.06 72 LYS A N 1
ATOM 590 C CA . LYS A 1 72 ? -12.825 -15.062 10.680 1.00 70.06 72 LYS A CA 1
ATOM 591 C C . LYS A 1 72 ? -12.462 -15.396 12.129 1.00 70.06 72 LYS A C 1
ATOM 593 O O . LYS A 1 72 ? -13.114 -16.231 12.745 1.00 70.06 72 LYS A O 1
ATOM 598 N N . GLU A 1 73 ? -11.481 -14.716 12.711 1.00 70.94 73 GLU A N 1
ATOM 599 C CA . GLU A 1 73 ? -11.079 -14.944 14.104 1.00 70.94 73 GLU A CA 1
ATOM 600 C C . GLU A 1 73 ? -12.210 -14.636 15.100 1.00 70.94 73 GLU A C 1
ATOM 602 O O . GLU A 1 73 ? -12.394 -15.350 16.087 1.00 70.94 73 GLU A O 1
ATOM 607 N N . ILE A 1 74 ? -12.999 -13.595 14.828 1.00 70.88 74 ILE A N 1
ATOM 608 C CA . ILE A 1 74 ? -14.096 -13.166 15.703 1.00 70.88 74 ILE A CA 1
ATOM 609 C C . ILE A 1 74 ? -15.334 -14.043 15.519 1.00 70.88 74 ILE A C 1
ATOM 611 O O . ILE A 1 74 ? -15.934 -14.458 16.507 1.00 70.88 74 ILE A O 1
ATOM 615 N N . PHE A 1 75 ? -15.726 -14.319 14.275 1.00 68.69 75 PHE A N 1
ATOM 616 C CA . PHE A 1 75 ? -16.992 -14.988 13.969 1.00 68.69 75 PHE A CA 1
ATOM 617 C C . PHE A 1 75 ? -16.882 -16.510 13.846 1.00 68.69 75 PHE A C 1
ATOM 619 O O . PHE A 1 75 ? -17.845 -17.202 14.156 1.00 68.69 75 PHE A O 1
ATOM 626 N N . ILE A 1 76 ? -15.739 -17.044 13.405 1.00 70.94 76 ILE A N 1
ATOM 627 C CA . ILE A 1 76 ? -15.533 -18.492 13.227 1.00 70.94 76 ILE A CA 1
ATOM 628 C C . ILE A 1 76 ? -14.820 -19.080 14.445 1.00 70.94 76 ILE A C 1
ATOM 630 O O . ILE A 1 76 ? -15.239 -20.108 14.970 1.00 70.94 76 ILE A O 1
ATOM 634 N N . ASN A 1 77 ? -13.775 -18.405 14.934 1.00 71.06 77 ASN A N 1
ATOM 635 C CA . ASN A 1 77 ? -12.962 -18.897 16.052 1.00 71.06 77 ASN A CA 1
ATOM 636 C C . ASN A 1 77 ? -13.432 -18.384 17.429 1.00 71.06 77 ASN A C 1
ATOM 638 O O . ASN A 1 77 ? -12.797 -18.690 18.438 1.00 71.06 77 ASN A O 1
ATOM 642 N N . ASN A 1 78 ? -14.541 -17.630 17.491 1.00 72.31 78 ASN A N 1
ATOM 643 C CA . ASN A 1 78 ? -15.138 -17.081 18.721 1.00 72.31 78 ASN A CA 1
ATOM 644 C C . ASN A 1 78 ? -14.148 -16.318 19.622 1.00 72.31 78 ASN A C 1
ATOM 646 O O . ASN A 1 78 ? -14.312 -16.246 20.845 1.00 72.31 78 ASN A O 1
ATOM 650 N N . ARG A 1 79 ? -13.095 -15.733 19.041 1.00 78.31 79 ARG A N 1
ATOM 651 C CA . ARG A 1 79 ? -12.109 -14.975 19.814 1.00 78.31 79 ARG A CA 1
ATOM 652 C C . ARG A 1 79 ? -12.662 -13.602 20.164 1.00 78.31 79 ARG A C 1
ATOM 654 O O . ARG A 1 79 ? -13.406 -12.977 19.410 1.00 78.31 79 ARG A O 1
ATOM 661 N N . THR A 1 80 ? -12.282 -13.106 21.339 1.00 81.12 80 THR A N 1
ATOM 662 C CA . THR A 1 80 ? -12.719 -11.781 21.780 1.00 81.12 80 THR A CA 1
ATOM 663 C C . THR A 1 80 ? -12.031 -10.697 20.957 1.00 81.12 80 THR A C 1
ATOM 665 O O . THR A 1 80 ? -10.849 -10.795 20.624 1.00 81.12 80 THR A O 1
ATOM 668 N N . MET A 1 81 ? -12.752 -9.609 20.683 1.00 74.38 81 MET A N 1
ATOM 669 C CA . MET A 1 81 ? -12.211 -8.455 19.955 1.00 74.38 81 MET A CA 1
ATOM 670 C C . MET A 1 81 ? -10.946 -7.896 20.621 1.00 74.38 81 MET A C 1
ATOM 672 O O . MET A 1 81 ? -10.033 -7.462 19.930 1.00 74.38 81 MET A O 1
ATOM 676 N N . ALA A 1 82 ? -10.860 -7.956 21.955 1.00 75.94 82 ALA A N 1
ATOM 677 C CA . ALA A 1 82 ? -9.682 -7.538 22.711 1.00 75.94 82 ALA A CA 1
ATOM 678 C C . ALA A 1 82 ? -8.460 -8.448 22.480 1.00 75.94 82 ALA A C 1
ATOM 680 O O . ALA A 1 82 ? -7.338 -7.949 22.394 1.00 75.94 82 ALA A O 1
ATOM 681 N N . ALA A 1 83 ? -8.661 -9.765 22.356 1.00 76.12 83 ALA A N 1
ATOM 682 C CA . ALA A 1 83 ? -7.584 -10.708 22.061 1.00 76.12 83 ALA A CA 1
ATOM 683 C C . ALA A 1 83 ? -7.058 -10.516 20.633 1.00 76.12 83 ALA A C 1
ATOM 685 O O . ALA A 1 83 ? -5.853 -10.365 20.442 1.00 76.12 83 ALA A O 1
ATOM 686 N N . VAL A 1 84 ? -7.965 -10.417 19.655 1.00 73.69 84 VAL A N 1
ATOM 687 C CA . VAL A 1 84 ? -7.607 -10.184 18.248 1.00 73.69 84 VAL A CA 1
ATOM 688 C C . VAL A 1 84 ? -6.929 -8.820 18.076 1.00 73.69 84 VAL A C 1
ATOM 690 O O . VAL A 1 84 ? -5.932 -8.722 17.372 1.00 73.69 84 VAL A O 1
ATOM 693 N N . ALA A 1 85 ? -7.394 -7.781 18.775 1.00 69.12 85 ALA A N 1
ATOM 694 C CA . ALA A 1 85 ? -6.782 -6.451 18.771 1.00 69.12 85 ALA A CA 1
ATOM 695 C C . ALA A 1 85 ? -5.335 -6.469 19.289 1.00 69.12 85 ALA A C 1
ATOM 697 O O . ALA A 1 85 ? -4.440 -5.897 18.667 1.00 69.12 85 ALA A O 1
ATOM 698 N N . ARG A 1 86 ? -5.089 -7.177 20.399 1.00 72.56 86 ARG A N 1
ATOM 699 C CA . ARG A 1 86 ? -3.757 -7.306 21.002 1.00 72.56 86 ARG A CA 1
ATOM 700 C C . ARG A 1 86 ? -2.796 -8.107 20.119 1.00 72.56 86 ARG A C 1
ATOM 702 O O . ARG A 1 86 ? -1.640 -7.723 19.996 1.00 72.56 86 ARG A O 1
ATOM 709 N N . GLU A 1 87 ? -3.270 -9.186 19.504 1.00 70.31 87 GLU A N 1
ATOM 710 C CA . GLU A 1 87 ? -2.470 -10.055 18.630 1.00 70.31 87 GLU A CA 1
ATOM 711 C C . GLU A 1 87 ? -2.166 -9.399 17.277 1.00 70.31 87 GLU A C 1
ATOM 713 O O . GLU A 1 87 ? -1.063 -9.516 16.753 1.00 70.31 87 GLU A O 1
ATOM 718 N N . GLN A 1 88 ? -3.120 -8.635 16.744 1.00 61.41 88 GLN A N 1
ATOM 719 C CA . GLN A 1 88 ? -2.980 -7.923 15.475 1.00 61.41 88 GLN A CA 1
ATOM 720 C C . GLN A 1 88 ? -2.381 -6.521 15.638 1.00 61.41 88 GLN A C 1
ATOM 722 O O . GLN A 1 88 ? -2.226 -5.820 14.640 1.00 61.41 88 GLN A O 1
ATOM 727 N N . GLY A 1 89 ? -2.071 -6.074 16.859 1.00 62.88 89 GLY A N 1
ATOM 728 C CA . GLY A 1 89 ? -1.509 -4.745 17.122 1.00 62.88 89 GLY A CA 1
ATOM 729 C C . GLY A 1 89 ? -2.406 -3.590 16.657 1.00 62.88 89 GLY A C 1
ATOM 730 O O . GLY A 1 89 ? -1.903 -2.594 16.143 1.00 62.88 89 GLY A O 1
ATOM 731 N N . VAL A 1 90 ? -3.729 -3.735 16.776 1.00 63.03 90 VAL A N 1
ATOM 732 C CA . VAL A 1 90 ? -4.725 -2.709 16.409 1.00 63.03 90 VAL A CA 1
ATOM 733 C C . VAL A 1 90 ? -5.581 -2.334 17.608 1.00 63.03 90 VAL A C 1
ATOM 735 O O . VAL A 1 90 ? -5.691 -3.087 18.571 1.00 63.03 90 VAL A O 1
ATOM 738 N N . THR A 1 91 ? -6.209 -1.162 17.561 1.00 67.19 91 THR A N 1
ATOM 739 C CA . THR A 1 91 ? -7.147 -0.742 18.605 1.00 67.19 91 THR A CA 1
AT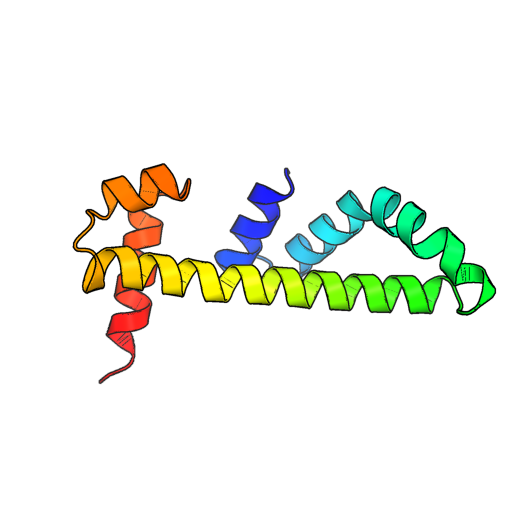OM 740 C C . THR A 1 91 ? -8.447 -1.545 18.531 1.00 67.19 91 THR A C 1
ATOM 742 O O . THR A 1 91 ? -8.882 -1.982 17.462 1.00 67.19 91 THR A O 1
ATOM 745 N N . ILE A 1 92 ? -9.100 -1.721 19.682 1.00 68.25 92 ILE A N 1
ATOM 746 C CA . ILE A 1 92 ? -10.396 -2.413 19.776 1.00 68.25 92 ILE A CA 1
ATOM 747 C C . ILE A 1 92 ? -11.465 -1.682 18.946 1.00 68.25 92 ILE A C 1
ATOM 749 O O . ILE A 1 92 ? -12.300 -2.331 18.317 1.00 68.25 92 ILE A O 1
ATOM 753 N N . ASP A 1 93 ? -11.396 -0.351 18.871 1.00 67.19 93 ASP A N 1
ATOM 754 C CA . ASP A 1 93 ? -12.318 0.459 18.069 1.00 67.19 93 ASP A CA 1
ATOM 755 C C . ASP A 1 93 ? -12.177 0.193 16.566 1.00 67.19 93 ASP A C 1
ATOM 757 O O . ASP A 1 93 ? -13.182 0.114 15.863 1.00 67.19 93 ASP A O 1
ATOM 761 N N . ARG A 1 94 ? -10.956 -0.060 16.070 1.00 64.44 94 ARG A N 1
ATOM 762 C CA . ARG A 1 94 ? -10.746 -0.460 14.670 1.00 64.44 94 ARG A CA 1
ATOM 763 C C . ARG A 1 94 ? -11.367 -1.828 14.381 1.00 64.44 94 ARG A C 1
ATOM 765 O O . ARG A 1 94 ? -11.961 -2.011 13.324 1.00 64.44 94 ARG A O 1
ATOM 772 N N . ILE A 1 95 ? -11.290 -2.770 15.323 1.00 69.94 95 ILE A N 1
ATOM 773 C CA . ILE A 1 95 ? -11.953 -4.079 15.188 1.00 69.94 95 ILE A CA 1
ATOM 774 C C . ILE A 1 95 ? -13.481 -3.927 15.164 1.00 69.94 95 ILE A C 1
ATOM 776 O O . ILE A 1 95 ? -14.158 -4.619 14.403 1.00 69.94 95 ILE A O 1
ATOM 780 N N . ARG A 1 96 ? -14.033 -3.002 15.959 1.00 73.94 96 ARG A N 1
ATOM 781 C CA . ARG A 1 96 ? -15.467 -2.682 15.952 1.00 73.94 96 ARG A CA 1
ATOM 782 C C . ARG A 1 96 ? -15.911 -2.104 14.607 1.00 73.94 96 ARG A C 1
ATOM 784 O O . ARG A 1 96 ? -16.878 -2.605 14.045 1.00 73.94 96 ARG A O 1
ATOM 791 N N . GLN A 1 97 ? -15.159 -1.150 14.060 1.00 65.88 97 GLN A N 1
ATOM 792 C CA . GLN A 1 97 ? -15.440 -0.558 12.747 1.00 65.88 97 GLN A CA 1
ATOM 793 C C . GLN A 1 97 ? -15.379 -1.585 11.609 1.00 65.88 97 GLN A C 1
ATOM 795 O O . GLN A 1 97 ? -16.249 -1.582 10.747 1.00 65.88 97 GLN A O 1
ATOM 800 N N . ILE A 1 98 ? -14.391 -2.490 11.612 1.00 68.88 98 ILE A N 1
ATOM 801 C CA . ILE A 1 98 ? -14.276 -3.559 10.600 1.00 68.88 98 ILE A CA 1
ATOM 802 C C . ILE A 1 98 ? -15.496 -4.488 10.654 1.00 68.88 98 ILE A C 1
ATOM 804 O O . ILE A 1 98 ? -16.079 -4.806 9.622 1.00 68.88 98 ILE A O 1
ATOM 808 N N . LYS A 1 99 ? -15.921 -4.874 11.861 1.00 66.00 99 LYS A N 1
ATOM 809 C CA . LYS A 1 99 ? -17.120 -5.694 12.065 1.00 66.00 99 LYS A CA 1
ATOM 810 C C . LYS A 1 99 ? -18.397 -4.979 11.600 1.00 66.00 99 LYS A C 1
ATOM 812 O O . LYS A 1 99 ? -19.250 -5.602 10.979 1.00 66.00 99 LYS A O 1
ATOM 817 N N . GLU A 1 100 ? -18.540 -3.692 11.902 1.00 66.00 100 GLU A N 1
ATOM 818 C CA . GLU A 1 100 ? -19.715 -2.895 11.517 1.00 66.00 100 GLU A CA 1
ATOM 819 C C . GLU A 1 100 ? -19.780 -2.638 10.006 1.00 66.00 100 GLU A C 1
ATOM 821 O O . GLU A 1 100 ? -20.863 -2.676 9.428 1.00 66.00 100 GLU A O 1
ATOM 826 N N . LYS A 1 101 ? -18.628 -2.442 9.356 1.00 62.34 101 LYS A N 1
ATOM 827 C CA . LYS A 1 101 ? -18.525 -2.220 7.909 1.00 62.34 101 LYS A CA 1
ATOM 828 C C . LYS A 1 101 ? -18.967 -3.442 7.096 1.00 62.34 101 LYS A C 1
ATOM 830 O O . LYS A 1 101 ? -19.627 -3.271 6.078 1.00 62.34 101 LYS A O 1
ATOM 835 N N . ASP A 1 102 ? -18.652 -4.651 7.562 1.00 57.41 102 ASP A N 1
ATOM 836 C CA . ASP A 1 102 ? -19.016 -5.901 6.875 1.00 57.41 102 ASP A CA 1
ATOM 837 C C . ASP A 1 102 ? -20.477 -6.317 7.149 1.00 57.41 102 ASP A C 1
ATOM 839 O O . ASP A 1 102 ? -21.173 -6.836 6.278 1.00 57.41 102 ASP A O 1
ATOM 843 N N . CYS A 1 103 ? -21.003 -6.001 8.340 1.00 53.12 103 CYS A N 1
ATOM 844 C CA . CYS A 1 103 ? -22.418 -6.208 8.668 1.00 53.12 103 CYS A CA 1
ATOM 845 C C . CYS A 1 103 ? -23.371 -5.164 8.046 1.00 53.12 103 CYS A C 1
ATOM 847 O O . CYS A 1 103 ? -24.583 -5.353 8.111 1.00 53.12 103 CYS A O 1
ATOM 849 N N . GLY A 1 104 ? -22.861 -4.083 7.447 1.00 48.75 104 GLY A N 1
ATOM 850 C CA . GLY A 1 104 ? -23.663 -3.026 6.815 1.00 48.75 104 GLY A CA 1
ATOM 851 C C . GLY A 1 104 ? -24.040 -3.267 5.346 1.00 48.75 104 GLY A C 1
ATOM 852 O O . GLY A 1 104 ? -24.692 -2.413 4.754 1.00 48.75 104 GLY A O 1
ATOM 853 N N . GLY A 1 105 ? -23.623 -4.389 4.746 1.00 44.75 105 GLY A N 1
ATOM 854 C CA . GLY A 1 105 ? -23.788 -4.676 3.310 1.00 44.75 105 GLY A CA 1
ATOM 855 C C . GLY A 1 105 ? -24.973 -5.569 2.918 1.00 44.75 105 GLY A C 1
ATOM 856 O O . GLY A 1 105 ? -25.163 -5.815 1.731 1.00 44.75 105 GLY A O 1
ATOM 857 N N . TYR A 1 106 ? -25.767 -6.052 3.877 1.00 41.53 106 TYR A N 1
ATOM 858 C CA . TYR A 1 106 ? -27.004 -6.797 3.609 1.00 41.53 106 TYR A CA 1
ATOM 859 C C . TYR A 1 106 ? -28.194 -6.040 4.203 1.00 41.53 106 TYR A C 1
ATOM 861 O O . TYR A 1 106 ? -28.689 -6.373 5.280 1.00 41.53 106 TYR A O 1
ATOM 869 N N . GLY A 1 107 ? -28.606 -4.984 3.505 1.00 39.38 107 GLY A N 1
ATOM 870 C CA . GLY A 1 107 ? -29.870 -4.277 3.697 1.00 39.38 107 GLY A CA 1
ATOM 871 C C . GLY A 1 107 ? -30.593 -4.180 2.369 1.00 39.38 107 GLY A C 1
ATOM 872 O O . GLY A 1 107 ? -29.922 -3.781 1.392 1.00 39.38 107 GLY A O 1
#

Foldseek 3Di:
DDLVVLLVCCLVVHPVPVSLVVNLVVCVVVLCVVCVVVCVPDPPVVSSVVVSVVSVVVSVVVSPVLLVVLCCCCPVVVDDLVVSCVVVVHDSVVSVVSVVVVVVPPD

Organism: NCBI:txid2681861

pLDDT: mean 72.93, std 12.59, range [39.38, 93.44]

Sequence (107 aa):
MTNEQIVSEIRNGYSVTDSMQLLYESNLPLIKKFIKPYTAYEPMEDLLQEAYFGLWGIVERYTTDRENSIIKEIFINNRTMAAVAREQGVTIDRIRQIKEKDCGGYG